Protein AF-A0A965AIC1-F1 (afdb_monomer)

pLDDT: mean 74.9, std 14.85, range [41.72, 91.12]

Nearest PDB structures 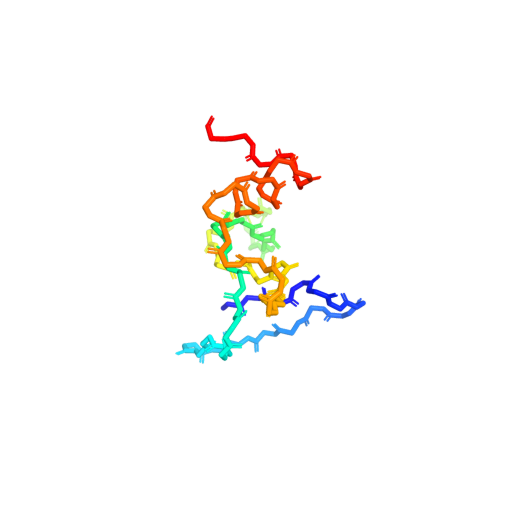(foldseek):
  1ry4-assembly1_A  TM=3.949E-01  e=6.973E-01  Drosophila melanogaster
  6mb6-assembly1_A  TM=5.298E-01  e=7.156E+00  Pseudomonas aeruginosa
  9bhw-assembly1_C  TM=3.016E-01  e=1.617E+00  Ciona intestinalis
  8qw6-assembly2_A  TM=3.592E-01  e=5.894E+00  Homo sapiens

Structure (mmCIF, N/CA/C/O backbone):
data_AF-A0A965AIC1-F1
#
_entry.id   AF-A0A965AIC1-F1
#
loop_
_atom_site.group_PDB
_atom_site.id
_atom_site.type_symbol
_atom_site.label_atom_id
_atom_site.label_alt_id
_atom_site.label_comp_id
_atom_site.label_asym_id
_atom_site.label_entity_id
_atom_site.label_seq_id
_atom_site.pdbx_PDB_ins_code
_atom_site.Cartn_x
_atom_site.Cartn_y
_atom_site.Cartn_z
_atom_site.occupancy
_atom_site.B_iso_or_equiv
_atom_site.auth_seq_id
_atom_site.auth_comp_id
_atom_site.auth_asym_id
_atom_site.auth_atom_id
_atom_site.pdbx_PDB_model_num
ATOM 1 N N . ILE A 1 1 ? -5.501 -2.024 -5.977 1.00 86.81 1 ILE A N 1
ATOM 2 C CA . ILE A 1 1 ? -5.471 -1.565 -4.570 1.00 86.81 1 ILE A CA 1
ATOM 3 C C . ILE A 1 1 ? -5.086 -2.781 -3.755 1.00 86.81 1 ILE A C 1
ATOM 5 O O . ILE A 1 1 ? -5.696 -3.819 -3.971 1.00 86.81 1 ILE A O 1
ATOM 9 N N . ILE A 1 2 ? -4.045 -2.707 -2.935 1.00 87.25 2 ILE A N 1
ATOM 10 C CA . ILE A 1 2 ? -3.542 -3.868 -2.191 1.00 87.25 2 ILE A CA 1
ATOM 11 C C . ILE A 1 2 ? -3.771 -3.604 -0.715 1.00 87.25 2 ILE A C 1
ATOM 13 O O . ILE A 1 2 ? -3.319 -2.590 -0.196 1.00 87.25 2 ILE A O 1
ATOM 17 N N . ASP A 1 3 ? -4.489 -4.491 -0.050 1.00 87.38 3 ASP A N 1
ATOM 18 C CA . ASP A 1 3 ? -4.706 -4.421 1.382 1.00 87.38 3 ASP A CA 1
ATOM 19 C C . ASP A 1 3 ? -3.614 -5.176 2.116 1.00 87.38 3 ASP A C 1
ATOM 21 O O . ASP A 1 3 ? -3.489 -6.387 1.965 1.00 87.38 3 ASP A O 1
ATOM 25 N N . VAL A 1 4 ? -2.813 -4.430 2.873 1.00 83.94 4 VAL A N 1
ATOM 26 C CA . VAL A 1 4 ? -1.679 -4.924 3.658 1.00 83.94 4 VAL A CA 1
ATOM 27 C C . VAL A 1 4 ? -1.986 -4.922 5.159 1.00 83.94 4 VAL A C 1
ATOM 29 O O . VAL A 1 4 ? -1.077 -5.044 5.972 1.00 83.94 4 VAL A O 1
ATOM 32 N N . THR A 1 5 ? -3.261 -4.786 5.547 1.00 81.38 5 THR A N 1
ATOM 33 C CA . THR A 1 5 ? -3.675 -4.800 6.963 1.00 81.38 5 THR A CA 1
ATOM 34 C C . THR A 1 5 ? -3.550 -6.162 7.635 1.00 81.38 5 THR A C 1
ATOM 36 O O . THR A 1 5 ? -3.444 -6.234 8.858 1.00 81.38 5 THR A O 1
ATOM 39 N N . GLY A 1 6 ? -3.614 -7.242 6.856 1.00 78.06 6 GLY A N 1
ATOM 40 C CA . GLY A 1 6 ? -3.546 -8.615 7.345 1.00 78.06 6 GLY A CA 1
ATOM 41 C C . GLY A 1 6 ? -2.171 -9.253 7.165 1.00 78.06 6 GLY A C 1
ATOM 42 O O . GLY A 1 6 ? -1.250 -8.673 6.600 1.00 78.06 6 GLY A O 1
ATOM 43 N N . SER A 1 7 ? -2.057 -10.509 7.592 1.00 76.81 7 SER A N 1
ATOM 44 C CA . SER A 1 7 ? -0.872 -11.343 7.353 1.00 76.81 7 SER A CA 1
ATOM 45 C C . SER A 1 7 ? -0.676 -11.711 5.877 1.00 76.81 7 SER A C 1
ATOM 47 O O . SER A 1 7 ? 0.435 -12.044 5.471 1.00 76.81 7 SER A O 1
ATOM 49 N N . THR A 1 8 ? -1.737 -11.645 5.069 1.00 82.06 8 THR A N 1
ATOM 50 C CA . THR A 1 8 ? -1.703 -11.900 3.625 1.00 82.06 8 THR A CA 1
ATOM 51 C C .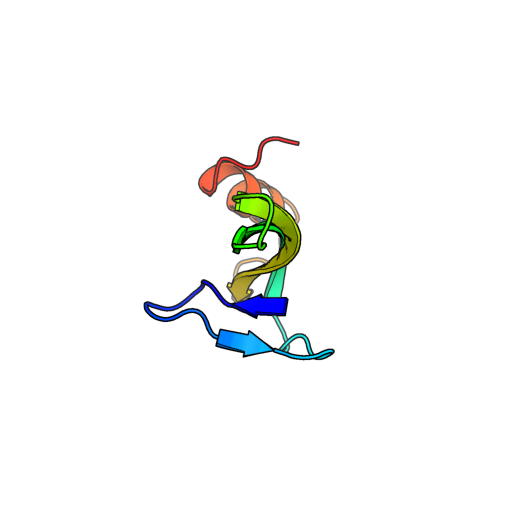 THR A 1 8 ? -2.229 -10.689 2.858 1.00 82.06 8 THR A C 1
ATOM 53 O O . THR A 1 8 ? -3.337 -10.238 3.162 1.00 82.06 8 THR A O 1
ATOM 56 N N . PRO A 1 9 ? -1.497 -10.190 1.846 1.00 84.06 9 PRO A N 1
ATOM 57 C CA . PRO A 1 9 ? -1.957 -9.072 1.040 1.00 84.06 9 PRO A CA 1
ATOM 58 C C . PRO A 1 9 ? -3.178 -9.466 0.201 1.00 84.06 9 PRO A C 1
ATOM 60 O O . PRO A 1 9 ? -3.154 -10.482 -0.496 1.00 84.06 9 PRO A O 1
ATOM 63 N N . VAL A 1 10 ? -4.242 -8.661 0.251 1.00 86.44 10 VAL A N 1
ATOM 64 C CA . VAL A 1 10 ? -5.466 -8.886 -0.539 1.00 86.44 10 VAL A CA 1
ATOM 65 C C . VAL A 1 10 ? -5.541 -7.872 -1.673 1.00 86.44 10 VAL A C 1
ATOM 67 O O . VAL A 1 10 ? -5.555 -6.663 -1.449 1.00 86.44 10 VAL A O 1
ATOM 70 N N . GLU A 1 11 ? -5.612 -8.352 -2.912 1.00 86.69 11 GLU A N 1
ATOM 71 C CA . GLU A 1 11 ? -5.724 -7.485 -4.083 1.00 86.69 11 GLU A CA 1
ATOM 72 C C . GLU A 1 11 ? -7.185 -7.163 -4.410 1.00 86.69 11 GLU A C 1
ATOM 74 O O . GLU A 1 11 ? -7.969 -8.027 -4.801 1.00 86.69 11 GLU A O 1
ATOM 79 N N . TYR A 1 12 ? -7.533 -5.881 -4.331 1.00 87.00 12 TYR A N 1
ATOM 80 C CA . TYR A 1 12 ? -8.805 -5.346 -4.798 1.00 87.00 12 TYR A CA 1
ATOM 81 C C . TYR A 1 12 ? -8.637 -4.659 -6.160 1.00 87.00 12 TYR A C 1
ATOM 83 O O . TYR A 1 12 ? -7.745 -3.819 -6.367 1.00 87.00 12 TYR A O 1
ATOM 91 N N . LYS A 1 13 ? -9.536 -4.983 -7.096 1.00 85.00 13 LYS A N 1
ATOM 92 C CA . LYS A 1 13 ? -9.622 -4.361 -8.426 1.00 85.00 13 LYS A CA 1
ATOM 93 C C . LYS A 1 13 ? -10.720 -3.301 -8.430 1.00 85.00 13 LYS A C 1
ATOM 95 O O . LYS A 1 13 ? -11.879 -3.627 -8.221 1.00 85.00 13 LYS A O 1
ATOM 100 N N . SER A 1 14 ? -10.340 -2.042 -8.655 1.00 84.31 14 SER A N 1
ATOM 101 C CA . SER A 1 14 ? -11.246 -0.882 -8.784 1.00 84.31 14 SER A CA 1
ATOM 102 C C . SER A 1 14 ? -12.234 -0.650 -7.630 1.00 84.31 14 SER A C 1
ATOM 104 O O . SER A 1 14 ? -13.172 0.124 -7.780 1.00 84.31 14 SER A O 1
ATOM 106 N N . TYR A 1 15 ? -12.024 -1.284 -6.477 1.00 85.75 15 TYR A N 1
ATOM 107 C CA . TYR A 1 15 ? -12.893 -1.178 -5.313 1.00 85.75 15 TYR A CA 1
ATOM 108 C C . TYR A 1 15 ? -12.054 -0.903 -4.068 1.00 85.75 15 TYR A C 1
ATOM 110 O O . TYR A 1 15 ? -11.062 -1.590 -3.819 1.00 85.75 15 TYR A O 1
ATOM 118 N N . VAL A 1 16 ? -12.448 0.111 -3.301 1.00 82.75 16 VAL A N 1
ATOM 119 C CA . VAL A 1 16 ? -11.897 0.395 -1.973 1.00 82.75 16 VAL A CA 1
ATOM 120 C C . VAL A 1 16 ? -12.994 0.061 -0.962 1.00 82.75 16 VAL A C 1
ATOM 122 O O . VAL A 1 16 ? -14.075 0.644 -1.061 1.00 82.75 16 VAL A O 1
ATOM 125 N N . PRO A 1 17 ? -12.752 -0.855 -0.008 1.00 82.94 17 PRO A N 1
ATOM 126 C CA . PRO A 1 17 ? -13.704 -1.149 1.054 1.00 82.94 17 PRO A CA 1
ATOM 127 C C . PRO A 1 17 ? -14.039 0.096 1.880 1.00 82.94 17 PRO A C 1
ATOM 129 O O . PRO A 1 17 ? -13.231 1.016 2.033 1.00 82.94 17 PRO A O 1
ATOM 132 N N . GLU A 1 18 ? -15.235 0.117 2.458 1.00 82.94 18 GLU A N 1
ATOM 133 C CA . GLU A 1 18 ? -15.645 1.215 3.327 1.00 82.94 18 GLU A CA 1
ATOM 134 C C . GLU A 1 18 ? -14.717 1.359 4.539 1.00 82.94 18 GLU A C 1
ATOM 136 O O . GLU A 1 18 ? -14.194 0.382 5.081 1.00 82.94 18 GLU A O 1
ATOM 141 N N . ARG A 1 19 ? -14.537 2.609 4.987 1.00 81.00 19 ARG A N 1
ATOM 142 C CA . ARG A 1 19 ? -13.675 2.977 6.122 1.00 81.00 19 ARG A CA 1
ATOM 143 C C . ARG A 1 19 ? -12.197 2.608 5.935 1.00 81.00 19 ARG A C 1
ATOM 145 O O . ARG A 1 19 ? -11.454 2.665 6.905 1.00 81.00 19 ARG A O 1
ATOM 152 N N . SER A 1 20 ? -11.724 2.277 4.739 1.00 82.12 20 SER A N 1
ATOM 153 C CA . SER A 1 20 ? -10.298 2.010 4.515 1.00 82.12 20 SER A CA 1
ATOM 154 C C . SER A 1 20 ? -9.438 3.280 4.562 1.00 82.12 20 SER A C 1
ATOM 156 O O . SER A 1 20 ? -9.828 4.348 4.082 1.00 82.12 20 SER A O 1
ATOM 158 N N . VAL A 1 21 ? -8.241 3.158 5.139 1.00 82.31 21 VAL A N 1
ATOM 159 C CA . VAL A 1 21 ? -7.173 4.166 5.080 1.00 82.31 21 VAL A CA 1
ATOM 160 C C . VAL A 1 21 ? -6.209 3.756 3.976 1.00 82.31 21 VAL A C 1
ATOM 162 O O . VAL A 1 21 ? -5.581 2.700 4.060 1.00 82.31 21 VAL A O 1
ATOM 165 N N . VAL A 1 22 ? -6.125 4.583 2.936 1.00 84.38 22 VAL A N 1
ATOM 166 C CA . VAL A 1 22 ? -5.324 4.323 1.737 1.00 84.38 22 VAL A CA 1
ATOM 167 C C . VAL A 1 22 ? -4.143 5.279 1.697 1.00 84.38 22 VAL A C 1
ATOM 169 O O . VAL A 1 22 ? -4.331 6.484 1.861 1.00 84.38 22 VAL A O 1
ATOM 172 N N . ILE A 1 23 ? -2.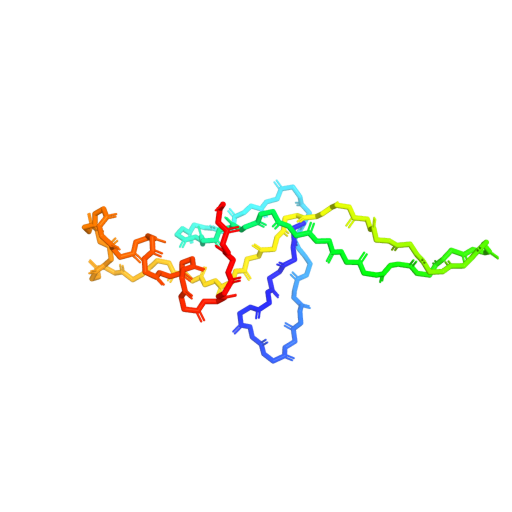955 4.747 1.424 1.00 84.19 23 ILE A N 1
ATOM 173 C CA . ILE A 1 23 ? -1.754 5.531 1.144 1.00 84.19 23 ILE A CA 1
ATOM 174 C C . ILE A 1 23 ? -1.267 5.266 -0.285 1.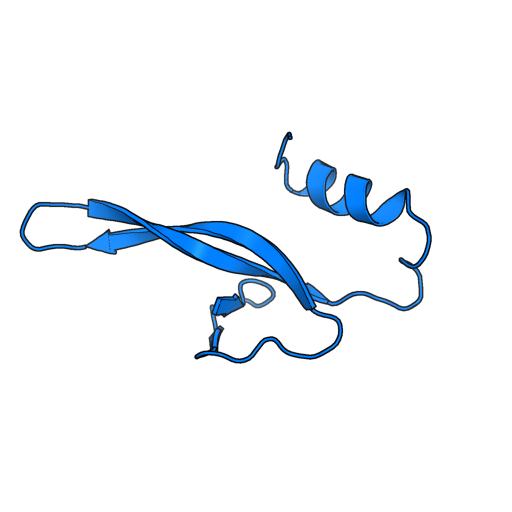00 84.19 23 ILE A C 1
ATOM 176 O O . ILE A 1 23 ? -1.436 4.154 -0.808 1.00 84.19 23 ILE A O 1
ATOM 180 N N . PRO A 1 24 ? -0.661 6.266 -0.943 1.00 84.06 24 PRO A N 1
ATOM 181 C CA . PRO A 1 24 ? 0.132 6.006 -2.129 1.00 84.06 24 PRO A CA 1
ATOM 182 C C . PRO A 1 24 ? 1.379 5.214 -1.719 1.00 84.06 24 PRO A C 1
ATOM 184 O O . PRO A 1 24 ? 2.085 5.587 -0.786 1.00 84.06 24 PRO A O 1
ATOM 187 N N . GLY A 1 25 ? 1.645 4.116 -2.412 1.00 85.56 25 GLY A N 1
ATOM 188 C CA . GLY A 1 25 ? 2.856 3.328 -2.247 1.00 85.56 25 GLY A CA 1
ATOM 189 C C . GLY A 1 25 ? 3.349 2.814 -3.590 1.00 85.56 25 GLY A C 1
ATOM 190 O O . GLY A 1 25 ? 2.808 3.137 -4.651 1.00 85.56 25 GLY A O 1
ATOM 191 N N . SER A 1 26 ? 4.373 1.981 -3.549 1.00 86.31 26 SER A N 1
ATOM 192 C CA . SER A 1 26 ? 4.840 1.233 -4.705 1.00 86.31 26 SER A CA 1
ATOM 193 C C . SER A 1 26 ? 4.995 -0.231 -4.322 1.00 86.31 26 SER A C 1
ATOM 195 O O . SER A 1 26 ? 5.298 -0.556 -3.175 1.00 86.31 26 SER A O 1
ATOM 197 N N . TYR A 1 27 ? 4.756 -1.126 -5.276 1.00 85.06 27 TYR A N 1
ATOM 198 C CA . TYR A 1 27 ? 5.057 -2.543 -5.105 1.00 85.06 27 TYR A CA 1
ATOM 199 C C . TYR A 1 27 ? 6.130 -2.959 -6.099 1.00 85.06 27 TYR A C 1
ATOM 201 O O . TYR A 1 27 ? 6.146 -2.514 -7.253 1.00 85.06 27 TYR A O 1
ATOM 209 N N . THR A 1 28 ? 7.036 -3.816 -5.640 1.00 87.06 28 THR A N 1
ATOM 210 C CA . THR A 1 28 ? 8.075 -4.386 -6.489 1.00 87.06 28 THR A CA 1
ATOM 211 C C . THR A 1 28 ? 7.444 -5.425 -7.398 1.00 87.06 28 THR A C 1
ATOM 213 O O . THR A 1 28 ? 6.956 -6.461 -6.942 1.00 87.06 28 THR A O 1
ATOM 216 N N . LYS A 1 29 ? 7.467 -5.157 -8.701 1.00 86.19 29 LYS A N 1
ATOM 217 C CA . LYS A 1 29 ? 7.049 -6.110 -9.721 1.00 86.19 29 LYS A CA 1
ATOM 218 C C . LYS A 1 29 ? 8.260 -6.539 -10.532 1.00 86.19 29 LYS A C 1
ATOM 220 O O . LYS A 1 29 ? 9.041 -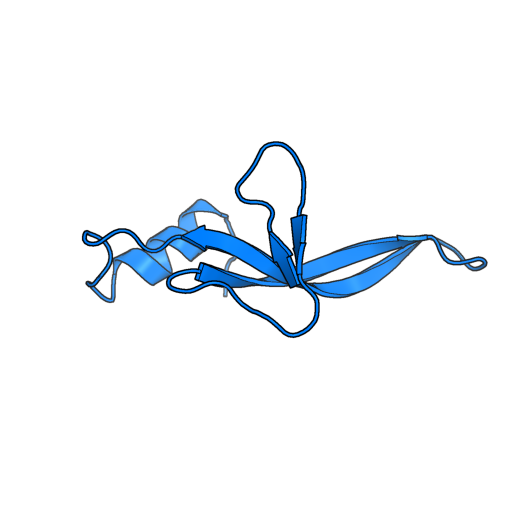5.712 -10.999 1.00 86.19 29 LYS A O 1
ATOM 225 N N . LYS A 1 30 ? 8.400 -7.852 -10.700 1.00 88.38 30 LYS A N 1
ATOM 226 C CA . LYS A 1 30 ? 9.398 -8.442 -11.591 1.00 88.38 30 LYS A CA 1
ATOM 227 C C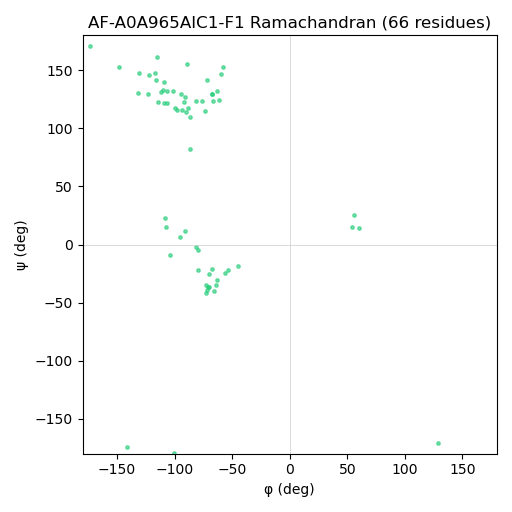 . LYS A 1 30 ? 8.931 -8.294 -13.029 1.00 88.38 30 LYS A C 1
ATOM 229 O O . LYS A 1 30 ? 7.847 -8.751 -13.392 1.00 88.38 30 LYS A O 1
ATOM 234 N N . PHE A 1 31 ? 9.768 -7.664 -13.833 1.00 85.75 31 PHE A N 1
ATOM 235 C CA . PHE A 1 31 ? 9.633 -7.571 -15.274 1.00 85.75 31 PHE A CA 1
ATOM 236 C C . PHE A 1 31 ? 10.804 -8.313 -15.933 1.00 85.75 31 PHE A C 1
ATOM 238 O O . PHE A 1 31 ? 11.833 -8.531 -15.292 1.00 85.75 31 PHE A O 1
ATOM 245 N N . PRO A 1 32 ? 10.697 -8.679 -17.222 1.00 84.88 32 PRO A N 1
ATOM 246 C CA . PRO A 1 32 ? 11.795 -9.325 -17.949 1.00 84.88 32 PRO A CA 1
ATOM 247 C C . PRO A 1 32 ? 13.099 -8.510 -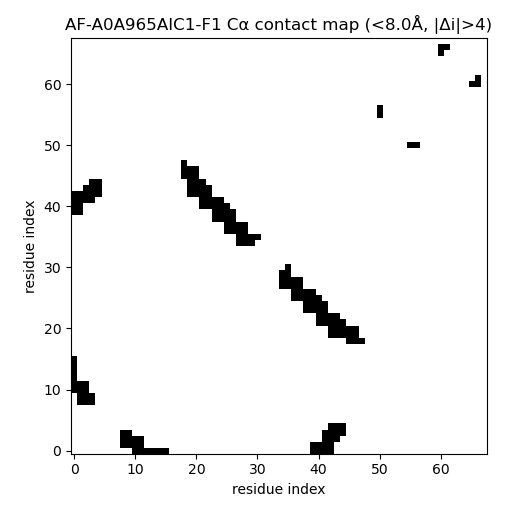17.939 1.00 84.88 32 PRO A C 1
ATOM 249 O O . PRO A 1 32 ? 14.178 -9.071 -18.070 1.00 84.88 32 PRO A O 1
ATOM 252 N N . ALA A 1 33 ? 12.992 -7.189 -17.761 1.00 84.75 33 ALA A N 1
ATOM 253 C CA . ALA A 1 33 ? 14.107 -6.249 -17.717 1.00 84.75 33 ALA A CA 1
ATOM 254 C C . ALA A 1 33 ? 14.604 -5.915 -16.291 1.00 84.75 33 ALA A C 1
ATOM 256 O O . ALA A 1 33 ? 15.432 -5.020 -16.145 1.00 84.75 33 ALA A O 1
ATOM 257 N N . GLY A 1 34 ? 14.097 -6.577 -15.243 1.00 87.75 34 GLY A N 1
ATOM 258 C CA . GLY A 1 34 ? 14.494 -6.331 -13.849 1.00 87.75 34 GLY A CA 1
ATOM 259 C C . GLY A 1 34 ? 13.324 -6.095 -12.890 1.00 87.75 34 GLY A C 1
ATOM 260 O O . GLY A 1 34 ? 12.157 -6.292 -13.230 1.00 87.75 34 GLY A O 1
ATOM 261 N N . GLU A 1 35 ? 13.638 -5.690 -11.661 1.00 91.12 35 GLU A N 1
ATOM 262 C CA . GLU A 1 35 ? 12.652 -5.339 -10.636 1.00 91.12 35 GLU A CA 1
ATOM 263 C C . GLU A 1 35 ? 12.341 -3.844 -10.692 1.00 91.12 35 GLU A C 1
ATOM 265 O O . GLU A 1 35 ? 13.235 -3.010 -10.567 1.00 91.12 35 GLU A O 1
ATOM 270 N N . PHE A 1 36 ? 11.065 -3.504 -10.873 1.00 87.12 36 PHE A N 1
ATOM 271 C CA . PHE A 1 36 ? 10.612 -2.116 -10.926 1.00 87.12 36 PHE A CA 1
ATOM 272 C C . PHE A 1 36 ? 9.567 -1.854 -9.851 1.00 87.12 36 PHE A C 1
ATOM 274 O O . PHE A 1 36 ? 8.739 -2.712 -9.534 1.00 87.12 36 PHE A O 1
ATOM 281 N N . GLN A 1 37 ? 9.585 -0.635 -9.323 1.00 86.38 37 GLN A N 1
ATOM 282 C CA . GLN A 1 37 ? 8.571 -0.149 -8.402 1.00 86.38 37 GLN A CA 1
ATOM 283 C C . GLN A 1 37 ? 7.405 0.444 -9.188 1.00 86.38 37 GLN A C 1
ATOM 285 O O . GLN A 1 37 ? 7.530 1.491 -9.821 1.00 86.38 37 GLN A O 1
ATOM 290 N N . VAL A 1 38 ? 6.266 -0.241 -9.162 1.00 87.81 38 VAL A N 1
ATOM 291 C CA . VAL A 1 38 ? 5.045 0.228 -9.822 1.00 87.81 38 VAL A CA 1
ATOM 292 C C . VAL A 1 38 ? 4.195 0.973 -8.795 1.00 87.81 38 VAL A C 1
ATOM 294 O O . VAL A 1 38 ? 3.942 0.415 -7.723 1.00 87.81 38 VAL A O 1
ATOM 297 N N . PRO A 1 39 ? 3.729 2.201 -9.090 1.00 86.00 39 PRO A N 1
ATOM 298 C CA . PRO A 1 39 ? 2.873 2.942 -8.175 1.00 86.00 39 PRO A CA 1
ATOM 299 C C . PRO A 1 39 ? 1.550 2.200 -7.955 1.00 86.00 39 PRO A C 1
ATOM 301 O O . PRO A 1 39 ? 0.893 1.757 -8.902 1.00 86.00 39 PRO A O 1
ATOM 304 N N . CYS A 1 40 ? 1.148 2.063 -6.696 1.00 86.44 40 CYS A N 1
ATOM 305 C CA . CYS A 1 40 ? -0.086 1.398 -6.303 1.00 86.44 40 CYS A CA 1
ATOM 306 C C . CYS A 1 40 ? -0.682 2.011 -5.033 1.00 86.44 40 CYS A C 1
ATOM 308 O O . CYS A 1 40 ? 0.021 2.515 -4.165 1.00 86.44 40 CYS A O 1
ATOM 310 N N . ALA A 1 41 ? -2.000 1.914 -4.892 1.00 87.12 41 ALA A N 1
ATOM 311 C CA . ALA A 1 41 ? -2.684 2.251 -3.650 1.00 87.12 41 ALA A CA 1
ATOM 312 C C . ALA A 1 41 ? -2.601 1.082 -2.658 1.00 87.12 41 ALA 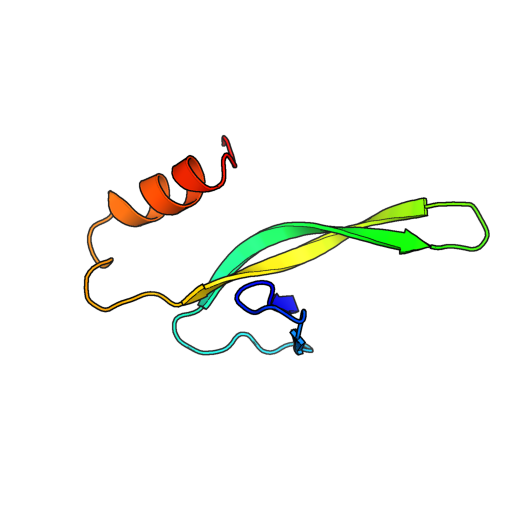A C 1
ATOM 314 O O . ALA A 1 41 ? -3.052 -0.024 -2.990 1.00 87.12 41 ALA A O 1
ATOM 315 N N . LEU A 1 42 ? -2.073 1.344 -1.461 1.00 86.50 42 LEU A N 1
ATOM 316 C CA . LEU A 1 42 ? -1.981 0.389 -0.356 1.00 86.50 42 LEU A CA 1
ATOM 317 C C . LEU A 1 42 ? -3.004 0.740 0.732 1.00 86.50 42 LEU A C 1
ATOM 319 O O . LEU A 1 42 ? -3.100 1.898 1.136 1.00 86.50 42 LEU A O 1
ATOM 323 N N . ILE A 1 43 ? -3.762 -0.243 1.215 1.00 87.19 43 ILE A N 1
ATOM 324 C CA . ILE A 1 43 ? -4.632 -0.100 2.387 1.00 87.19 43 ILE A CA 1
ATOM 325 C C . ILE A 1 43 ? -3.840 -0.561 3.607 1.00 87.19 43 ILE A C 1
ATOM 327 O O . ILE A 1 43 ? -3.479 -1.730 3.693 1.00 87.19 43 ILE A O 1
ATOM 331 N N . ILE A 1 44 ? -3.582 0.356 4.538 1.00 82.88 44 ILE A N 1
ATOM 332 C CA . ILE A 1 44 ? -2.772 0.108 5.749 1.00 82.88 44 ILE A CA 1
ATOM 333 C C . ILE A 1 44 ? -3.609 -0.049 7.016 1.00 82.88 44 ILE A C 1
ATOM 335 O O . ILE A 1 44 ? -3.101 -0.411 8.072 1.00 82.88 44 ILE A O 1
ATOM 339 N N . GLY A 1 45 ? -4.907 0.232 6.934 1.00 80.25 45 GLY A N 1
ATOM 340 C CA . GLY A 1 45 ? -5.792 0.157 8.084 1.00 80.25 45 GLY A CA 1
ATOM 341 C C . GLY A 1 45 ? -7.247 0.362 7.711 1.00 80.25 45 GLY A C 1
ATOM 342 O O . GLY A 1 45 ? -7.584 0.793 6.605 1.00 80.25 45 GLY A O 1
ATOM 343 N N . LYS A 1 46 ? -8.118 0.109 8.684 1.00 76.19 46 LYS A N 1
ATOM 344 C CA . LYS A 1 46 ? -9.502 0.582 8.675 1.00 76.19 46 LYS A CA 1
ATOM 345 C C . LYS A 1 46 ? -9.653 1.668 9.734 1.00 76.19 46 LYS A C 1
ATOM 347 O O . LYS A 1 46 ? -9.115 1.548 10.833 1.00 76.19 46 LYS A O 1
ATOM 352 N N . ARG A 1 47 ? -10.397 2.720 9.409 1.00 71.25 47 ARG A N 1
ATOM 353 C CA . ARG A 1 47 ? -10.795 3.776 10.337 1.00 71.25 47 ARG A CA 1
ATOM 354 C C . ARG A 1 47 ? -11.637 3.143 11.448 1.00 71.25 47 ARG A C 1
ATOM 356 O O . ARG A 1 47 ? -12.637 2.480 11.165 1.00 71.25 47 ARG A O 1
ATOM 363 N N . LYS A 1 48 ? -11.228 3.345 12.701 1.00 60.06 48 LYS A N 1
ATOM 364 C CA . LYS A 1 48 ? -12.055 3.082 13.888 1.00 60.06 48 LYS A CA 1
ATOM 365 C C . LYS A 1 48 ? -12.862 4.338 14.226 1.00 60.06 48 LYS A C 1
ATOM 367 O O . LYS A 1 48 ? -12.424 5.445 13.933 1.00 60.06 48 LYS A O 1
ATOM 372 N N . GLU A 1 49 ? -13.994 4.166 14.908 1.00 55.28 49 GLU A N 1
ATOM 373 C CA . GLU A 1 49 ? -14.836 5.265 15.427 1.00 55.28 49 GLU A CA 1
ATOM 374 C C . GLU A 1 49 ? -14.073 6.280 16.301 1.00 55.28 49 GLU A C 1
ATOM 376 O O . GLU A 1 49 ? -14.484 7.425 16.428 1.00 55.28 49 GLU A O 1
ATOM 381 N N . SER A 1 50 ? -12.927 5.902 16.879 1.00 50.81 50 SER A N 1
ATOM 382 C CA . SER A 1 50 ? -12.111 6.788 17.722 1.00 50.81 50 SER A CA 1
ATOM 383 C C . SER A 1 50 ? -11.229 7.783 16.938 1.00 50.81 50 SER A C 1
ATOM 385 O O . SER A 1 50 ? -10.552 8.606 17.556 1.00 50.81 50 SER A O 1
ATOM 387 N N . THR A 1 51 ? -11.193 7.710 15.603 1.00 51.16 51 THR A N 1
ATOM 388 C CA . THR A 1 51 ? -10.192 8.372 14.733 1.00 51.16 51 THR A CA 1
ATOM 389 C C . THR A 1 51 ? -10.786 9.556 13.937 1.00 51.16 51 THR A C 1
ATOM 391 O O . THR A 1 51 ? -10.254 9.962 12.908 1.00 51.16 51 THR A O 1
ATOM 394 N N . ASP A 1 52 ? -11.895 10.145 14.401 1.00 46.31 52 ASP A N 1
ATOM 395 C CA . ASP A 1 52 ? -12.578 11.276 13.735 1.00 46.31 52 ASP A CA 1
ATOM 396 C C . ASP A 1 52 ? -11.951 12.661 14.015 1.00 46.31 52 ASP A C 1
ATOM 398 O O . ASP A 1 52 ? -12.368 13.684 13.469 1.00 46.31 52 ASP A O 1
ATOM 402 N N . LYS A 1 53 ? -10.900 12.737 14.843 1.00 50.78 53 LYS A N 1
ATOM 403 C CA . LYS A 1 53 ? -10.147 13.985 15.042 1.00 50.78 53 LYS A CA 1
ATOM 404 C C . LYS A 1 53 ? -8.994 14.066 14.047 1.00 50.78 53 LYS A C 1
ATOM 406 O O . LYS A 1 53 ? -8.147 13.175 14.006 1.00 50.78 53 LYS A O 1
ATOM 411 N N . LYS A 1 54 ? -8.929 15.186 13.315 1.00 50.53 54 LYS A N 1
ATOM 412 C CA . LYS A 1 54 ? -7.886 15.582 12.342 1.00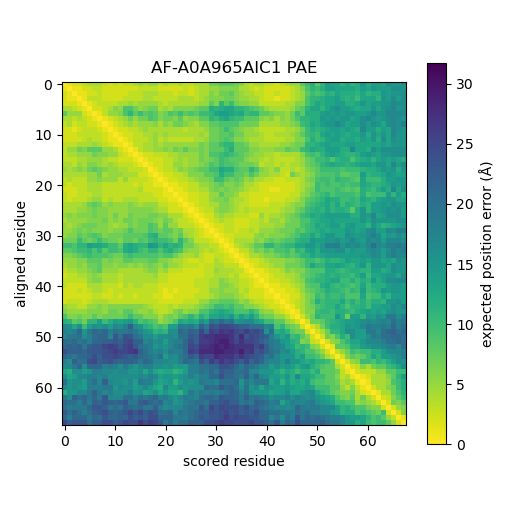 50.53 54 LYS A CA 1
ATOM 413 C C . LYS A 1 54 ? -6.430 15.353 12.801 1.00 50.53 54 LYS A C 1
ATOM 415 O O . LYS A 1 54 ? -5.541 15.318 11.960 1.00 50.53 54 LYS A O 1
ATOM 420 N N . THR A 1 55 ? -6.178 15.183 14.099 1.00 50.00 55 THR A N 1
ATOM 421 C CA . THR A 1 55 ? -4.874 14.820 14.678 1.00 50.00 55 THR A CA 1
ATOM 422 C C . THR A 1 55 ? -4.478 13.358 14.433 1.00 50.00 55 THR A C 1
ATOM 424 O O . THR A 1 55 ? -3.324 13.088 14.135 1.00 50.00 55 THR A O 1
ATOM 427 N N . SER A 1 56 ? -5.431 12.425 14.428 1.00 53.50 56 SER A N 1
ATOM 428 C CA . SER A 1 56 ? -5.149 10.981 14.366 1.00 53.50 56 SER A CA 1
ATOM 429 C C . SER A 1 56 ? -4.831 10.433 12.965 1.00 53.50 56 SER A C 1
ATOM 431 O O . SER A 1 56 ? -4.166 9.410 12.840 1.00 53.50 56 SER A O 1
ATOM 433 N N . LEU A 1 57 ? -5.252 11.122 11.895 1.00 57.12 57 LEU A N 1
ATOM 434 C CA . LEU A 1 57 ? -4.893 10.747 10.520 1.00 57.12 57 LEU A CA 1
ATOM 435 C C . LEU A 1 57 ? -3.416 11.060 10.226 1.00 57.12 57 LEU A C 1
ATOM 437 O O . LEU A 1 57 ? -2.731 10.273 9.580 1.00 57.12 57 LEU A O 1
ATOM 441 N N . ASN A 1 58 ? -2.928 12.194 10.742 1.00 59.03 58 ASN A N 1
ATOM 442 C CA . ASN A 1 58 ? -1.511 12.554 10.689 1.00 59.03 58 ASN A CA 1
ATOM 443 C C . ASN A 1 58 ? -0.674 11.663 11.609 1.00 59.03 58 ASN A C 1
ATOM 445 O O . ASN A 1 58 ? 0.432 11.297 11.225 1.00 59.03 58 ASN A O 1
ATOM 449 N N . ASP A 1 59 ? -1.200 11.273 12.774 1.00 60.84 59 ASP A N 1
ATOM 450 C CA . ASP A 1 59 ? -0.511 10.319 13.647 1.00 60.84 59 ASP A CA 1
ATOM 451 C C . ASP A 1 59 ? -0.403 8.930 12.998 1.00 60.84 59 ASP A C 1
ATOM 453 O O . ASP A 1 59 ? 0.673 8.349 13.026 1.00 60.84 59 ASP A O 1
ATOM 457 N N . ALA A 1 60 ? -1.433 8.441 12.296 1.00 56.62 60 ALA A N 1
ATOM 458 C CA . ALA A 1 60 ? -1.352 7.175 11.554 1.00 56.62 60 ALA A CA 1
ATOM 459 C C . ALA A 1 60 ? -0.327 7.208 10.397 1.00 56.62 60 ALA A C 1
ATOM 461 O O . ALA A 1 60 ? 0.330 6.203 10.116 1.00 56.62 60 ALA A O 1
ATOM 462 N N . LEU A 1 61 ? -0.169 8.360 9.732 1.00 61.16 61 LEU A N 1
ATOM 463 C CA . LEU A 1 61 ? 0.870 8.584 8.715 1.00 61.16 61 LEU A CA 1
ATOM 464 C C . LEU A 1 61 ? 2.274 8.665 9.348 1.00 61.16 61 LEU A C 1
ATOM 466 O O . LEU A 1 61 ? 3.231 8.130 8.787 1.00 61.16 61 LEU A O 1
ATOM 470 N N . ARG A 1 62 ? 2.386 9.267 10.543 1.00 61.09 62 ARG A N 1
ATOM 471 C CA . ARG A 1 62 ? 3.634 9.379 11.319 1.00 61.09 62 ARG A CA 1
ATOM 472 C C . ARG A 1 62 ? 4.084 8.057 11.946 1.00 61.09 62 ARG A C 1
ATOM 474 O O . ARG A 1 62 ? 5.270 7.757 11.882 1.00 61.09 62 ARG A O 1
ATOM 481 N N . GLU A 1 63 ? 3.179 7.249 12.500 1.00 56.56 63 GLU A N 1
ATOM 482 C CA . GLU A 1 63 ? 3.498 5.931 13.082 1.00 56.56 63 GLU A CA 1
ATOM 483 C C . GLU A 1 63 ? 4.030 4.941 12.035 1.00 56.56 63 GLU A C 1
ATOM 485 O O . GLU A 1 63 ? 4.874 4.106 12.345 1.00 56.56 63 GLU A O 1
ATOM 490 N N . ASN A 1 64 ? 3.597 5.071 10.777 1.00 56.38 64 ASN A N 1
ATOM 491 C CA . ASN A 1 64 ? 4.095 4.268 9.655 1.00 56.38 64 ASN A CA 1
ATOM 492 C C . ASN A 1 64 ? 5.297 4.909 8.935 1.00 56.38 64 ASN A C 1
ATOM 494 O O . ASN A 1 64 ? 5.681 4.457 7.857 1.00 56.38 64 ASN A O 1
ATOM 498 N N . ASN A 1 65 ? 5.898 5.950 9.526 1.00 54.66 65 ASN A N 1
ATOM 499 C CA . ASN A 1 65 ? 7.090 6.639 9.026 1.00 54.66 65 ASN A CA 1
ATOM 500 C C . ASN A 1 65 ? 6.952 7.184 7.586 1.00 54.66 65 ASN A C 1
ATOM 502 O O . ASN A 1 65 ? 7.946 7.361 6.881 1.00 54.66 65 ASN A O 1
ATOM 506 N N . VAL A 1 66 ? 5.720 7.463 7.139 1.00 48.62 66 VAL A N 1
ATOM 507 C CA . VAL A 1 66 ? 5.451 8.127 5.858 1.00 48.62 66 VAL A CA 1
ATOM 508 C C . VAL A 1 66 ? 5.507 9.629 6.118 1.00 48.62 66 VAL A C 1
ATOM 510 O O . VAL A 1 66 ? 4.497 10.281 6.381 1.00 48.62 66 VAL A O 1
ATOM 513 N N . ALA A 1 67 ? 6.726 10.165 6.132 1.00 41.72 67 ALA A N 1
ATOM 514 C CA . ALA A 1 67 ? 6.950 11.602 6.176 1.00 41.72 67 ALA A CA 1
ATOM 515 C C . ALA A 1 67 ? 6.465 12.235 4.858 1.00 41.72 67 ALA A C 1
ATOM 517 O O . ALA A 1 67 ? 6.883 11.815 3.779 1.00 41.72 67 ALA A O 1
ATOM 518 N N . VAL A 1 68 ? 5.554 13.206 4.977 1.00 43.66 68 VAL A N 1
ATOM 519 C CA . VAL A 1 68 ? 5.193 14.165 3.916 1.00 43.66 68 VAL A CA 1
ATOM 520 C C . VAL A 1 68 ? 6.361 15.099 3.636 1.00 43.66 68 VAL A C 1
ATOM 522 O O . VAL A 1 68 ? 6.995 15.533 4.626 1.00 43.66 68 VAL A O 1
#

Foldseek 3Di:
DWEPQDPDIDDDDPDDDPQFDKDWDWDWDQDPVGTDTDIDIYGNDGDDPVQPDPVNNVVVCVVVVVDD

Secondary structure (DSSP, 8-state):
-EE-SSSS-EEPSS---TTEEEEEEEEEEEETTEEEEEEEEEEEEE--GGG-SHHHHHHHHHHTT---

Mean predicted aligned error: 9.94 Å

Radius of gyration: 13.81 Å; Cα contacts (8 Å, |Δi|>4): 89; chains: 1; bounding box: 30×28×36 Å

Sequence (68 aa):
IIDVTGSTPVEYKSYVPERSVVIPGSYTKKFPAGEFQVPCALIIGKRKESTDKKTSLNDALRENNVAV

Solvent-accessible surface area (backbone atoms only — not comparable to full-atom values): 4296 Å² total; per-residue (Å²): 70,38,33,57,66,55,100,61,75,44,80,34,80,98,54,78,67,86,56,56,40,74,45,89,44,63,45,82,41,84,49,100,91,45,80,43,75,44,81,40,47,32,29,70,41,68,67,54,92,87,52,81,50,84,65,48,60,56,46,58,35,53,77,69,68,55,80,130